Protein AF-A0A521XMN9-F1 (afdb_monomer)

Radius of gyration: 41.36 Å; Cα contacts (8 Å, |Δi|>4): 62; chains: 1; bounding box: 52×17×124 Å

Solvent-accessible surface area (backbone atoms only — not comparable to full-atom values): 5811 Å² total; per-residue (Å²): 137,85,86,78,84,46,33,96,87,76,56,45,61,56,48,79,50,74,57,92,71,47,34,33,37,36,22,81,90,74,69,50,69,44,80,48,78,55,79,76,73,74,74,74,76,71,81,79,80,78,79,81,66,79,78,72,80,76,96,73,84,74,94,75,92,82,88,90,76,88,88,86,87,88,87,82,92,82,136

pLDDT: mean 71.75, std 15.76, range [44.97, 93.81]

Foldseek 3Di:
DDDDPADPPPRADWDWDDDPQWIWTAGPPPRDIDTDDGPDPPPDPDPPPPPPPPPPDDPDDDDDDDDDDDDDDDDDDDD

Nearest PDB structures (foldseek):
  7fjj-assembly1_I  TM=6.493E-01  e=6.771E-01  Homo sapiens
  7aea-assembly1_I  TM=6.452E-01  e=9.917E-01  Homo sapiens
  7eu1-assembly1_I  TM=5.117E-01  e=1.279E+00  Arabidopsis thaliana
  4s36-assembly1_A  TM=3.049E-01  e=7.591E+00  Pseudomonas aeruginosa

Secondary structure (DSSP, 8-state):
-------TTTS--EEEEEETTEEEEEETTT--EEEEPPPPPPPP-----------PPPS--------------------

Structure (mmCIF, N/CA/C/O backbone):
data_AF-A0A521XMN9-F1
#
_entry.id   AF-A0A521XMN9-F1
#
loop_
_atom_site.group_PDB
_atom_site.id
_atom_site.type_symbol
_atom_site.label_atom_id
_atom_site.label_alt_id
_atom_site.label_comp_id
_atom_site.label_asym_id
_atom_site.label_entity_id
_atom_site.label_seq_id
_atom_site.pdbx_PDB_ins_code
_atom_site.Cartn_x
_atom_site.Cartn_y
_atom_site.Cartn_z
_atom_site.occupancy
_atom_site.B_iso_or_equiv
_atom_site.auth_seq_id
_atom_site.auth_comp_id
_atom_site.auth_asym_id
_atom_site.auth_atom_id
_atom_site.pdbx_PDB_model_num
ATOM 1 N N . MET A 1 1 ? -12.533 2.362 -8.922 1.00 44.97 1 MET A N 1
ATOM 2 C CA . MET A 1 1 ? -12.579 1.985 -7.489 1.00 44.97 1 MET A CA 1
ATOM 3 C C . MET A 1 1 ? -11.266 2.392 -6.844 1.00 44.97 1 MET A C 1
ATOM 5 O O . MET A 1 1 ? -10.246 2.291 -7.515 1.00 44.97 1 MET A O 1
ATOM 9 N N . LEU A 1 2 ? -11.277 2.859 -5.593 1.00 58.44 2 LEU A N 1
ATOM 10 C CA . LEU A 1 2 ? -10.069 3.272 -4.872 1.00 58.44 2 LEU A CA 1
ATOM 11 C C . LEU A 1 2 ? -9.686 2.182 -3.858 1.00 58.44 2 LEU A C 1
ATOM 13 O O . LEU A 1 2 ? -10.438 1.927 -2.923 1.00 58.44 2 LEU A O 1
ATOM 17 N N . VAL A 1 3 ? -8.545 1.515 -4.053 1.00 58.94 3 VAL A N 1
ATOM 18 C CA . VAL A 1 3 ? -8.084 0.442 -3.152 1.00 58.94 3 VAL A CA 1
ATOM 19 C C . VAL A 1 3 ? -7.212 1.047 -2.054 1.00 58.94 3 VAL A C 1
ATOM 21 O O . VAL A 1 3 ? -6.002 1.208 -2.217 1.00 58.94 3 VAL A O 1
ATOM 24 N N . LEU A 1 4 ? -7.842 1.402 -0.934 1.00 65.25 4 LEU A N 1
ATOM 25 C CA . LEU A 1 4 ? -7.151 1.876 0.264 1.00 65.25 4 LEU A CA 1
ATOM 26 C C . LEU A 1 4 ? -6.365 0.725 0.908 1.00 65.25 4 LEU A C 1
ATOM 28 O O . LEU A 1 4 ? -6.923 -0.329 1.211 1.00 65.25 4 LEU A O 1
ATOM 32 N N . LYS A 1 5 ? -5.064 0.923 1.143 1.00 71.50 5 LYS A N 1
ATOM 33 C CA . LYS A 1 5 ? -4.206 -0.060 1.824 1.00 71.50 5 LYS A CA 1
ATOM 34 C C . LYS A 1 5 ? -4.295 0.089 3.346 1.00 71.50 5 LYS A C 1
ATOM 36 O O . LYS A 1 5 ? -3.321 0.481 3.975 1.00 71.50 5 LYS A O 1
ATOM 41 N N . GLY A 1 6 ? -5.466 -0.212 3.909 1.00 84.44 6 GLY A N 1
ATOM 42 C CA . GLY A 1 6 ? -5.677 -0.312 5.359 1.00 84.44 6 GLY A CA 1
ATOM 43 C C . GLY A 1 6 ? -5.017 -1.554 5.976 1.00 84.44 6 GLY A C 1
ATOM 44 O O . GLY A 1 6 ? -4.551 -2.452 5.267 1.00 84.44 6 GLY A O 1
ATOM 45 N N . CYS A 1 7 ? -4.954 -1.614 7.307 1.00 89.94 7 CYS A N 1
ATOM 46 C CA . CYS A 1 7 ? -4.238 -2.673 8.022 1.00 89.94 7 CYS A CA 1
ATOM 47 C C . CYS A 1 7 ? -4.851 -4.070 7.782 1.00 89.94 7 CYS A C 1
ATOM 49 O O . CYS A 1 7 ? -6.055 -4.236 7.965 1.00 89.94 7 CYS A O 1
ATOM 51 N N . PRO A 1 8 ? -4.059 -5.123 7.487 1.00 88.19 8 PRO A N 1
ATOM 52 C CA . PRO A 1 8 ? -4.586 -6.480 7.300 1.00 88.19 8 PRO A CA 1
ATOM 53 C C . PRO A 1 8 ? -5.094 -7.153 8.591 1.00 88.19 8 PRO A C 1
ATOM 55 O O . PRO A 1 8 ? -5.596 -8.269 8.518 1.00 88.19 8 PRO A O 1
ATOM 58 N N . ARG A 1 9 ? -4.943 -6.520 9.768 1.00 87.94 9 ARG A N 1
ATOM 59 C CA . ARG A 1 9 ? -5.473 -7.017 11.055 1.00 87.94 9 ARG A CA 1
ATOM 60 C C . ARG A 1 9 ? -6.721 -6.281 11.544 1.00 87.94 9 ARG A C 1
ATOM 62 O O . ARG A 1 9 ? -7.608 -6.925 12.086 1.00 87.94 9 ARG A O 1
ATOM 69 N N . CYS A 1 10 ? -6.771 -4.957 11.406 1.00 92.06 10 CYS A N 1
ATOM 70 C CA . CYS A 1 10 ? -7.845 -4.124 11.969 1.00 92.06 10 CYS A CA 1
ATOM 71 C C . CYS A 1 10 ? -8.435 -3.102 10.983 1.00 92.06 10 CYS A C 1
ATOM 73 O O . CYS A 1 10 ? -9.240 -2.271 11.387 1.00 92.06 10 CYS A O 1
ATOM 75 N N . HIS A 1 11 ? -8.006 -3.116 9.716 1.00 89.12 11 HIS A N 1
ATOM 76 C CA . HIS A 1 11 ? -8.359 -2.167 8.647 1.00 89.12 11 HIS A CA 1
ATOM 77 C C . HIS A 1 11 ? -8.041 -0.681 8.890 1.00 89.12 11 HIS A C 1
ATOM 79 O O . HIS A 1 11 ? -8.111 0.099 7.944 1.00 89.12 11 HIS A O 1
ATOM 85 N N . GLY A 1 12 ? -7.596 -0.315 10.093 1.00 89.00 12 GLY A N 1
ATOM 86 C CA . GLY A 1 12 ? -7.134 1.021 10.455 1.00 89.00 12 GLY A CA 1
ATOM 87 C C . GLY A 1 12 ? -5.813 1.456 9.813 1.00 89.00 12 GLY A C 1
ATOM 88 O O . GLY A 1 12 ? -5.213 0.736 9.006 1.00 89.00 12 GLY A O 1
ATOM 89 N N . ASP A 1 13 ? -5.362 2.648 10.194 1.00 88.44 13 ASP A N 1
ATOM 90 C CA . ASP A 1 13 ? -4.293 3.386 9.516 1.00 88.44 13 ASP A CA 1
ATOM 91 C C 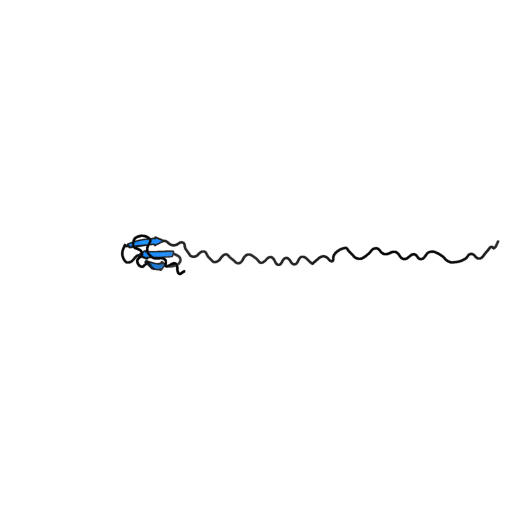. ASP A 1 13 ? -2.905 2.748 9.663 1.00 88.44 13 ASP A C 1
ATOM 93 O O . ASP A 1 13 ? -2.557 2.200 10.716 1.00 88.44 13 ASP A O 1
ATOM 97 N N . LEU A 1 14 ? -2.075 2.874 8.619 1.00 90.44 14 LEU A N 1
ATOM 98 C CA . LEU A 1 14 ? -0.641 2.583 8.679 1.00 90.44 14 LEU A CA 1
ATOM 99 C C . LEU A 1 14 ? 0.171 3.857 8.458 1.00 90.44 14 LEU A C 1
ATOM 101 O O . LEU A 1 14 ? 0.030 4.531 7.439 1.00 90.44 14 LEU A O 1
ATOM 105 N N . LEU A 1 15 ? 1.102 4.110 9.371 1.00 90.75 15 LEU A N 1
ATOM 106 C CA . LEU A 1 15 ? 2.183 5.061 9.181 1.00 90.75 15 LEU A CA 1
ATOM 107 C C . LEU A 1 15 ? 3.278 4.413 8.321 1.00 90.75 15 LEU A C 1
ATOM 109 O O . LEU A 1 15 ? 3.739 3.313 8.633 1.00 90.75 15 LEU A O 1
ATOM 113 N N . LEU A 1 16 ? 3.711 5.092 7.256 1.00 90.44 16 LEU A N 1
ATOM 114 C CA . LEU A 1 16 ? 4.901 4.722 6.488 1.00 90.44 16 LEU A CA 1
ATOM 115 C C . LEU A 1 16 ? 6.131 5.391 7.114 1.00 90.44 16 LEU A C 1
ATOM 117 O O . LEU A 1 16 ? 6.269 6.610 7.064 1.00 90.44 16 LEU A O 1
ATOM 121 N N . THR A 1 17 ? 7.033 4.590 7.671 1.0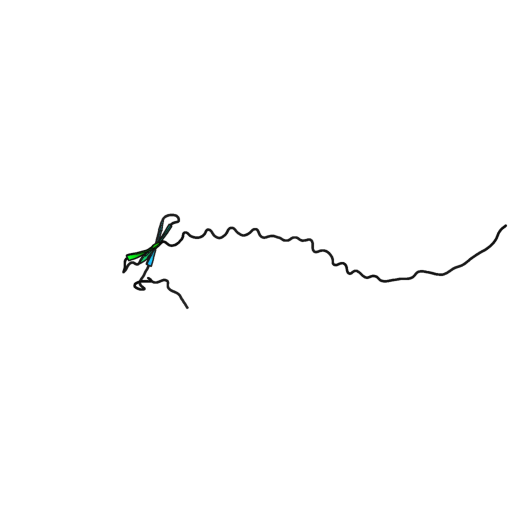0 88.56 17 THR A N 1
ATOM 122 C CA . THR A 1 17 ? 8.340 5.016 8.177 1.00 88.56 17 THR A CA 1
ATOM 123 C C . THR A 1 17 ? 9.433 4.683 7.164 1.00 88.56 17 THR A C 1
ATOM 125 O O . THR A 1 17 ? 9.495 3.569 6.645 1.00 88.56 17 THR A O 1
ATOM 128 N N . THR A 1 18 ? 10.300 5.650 6.867 1.00 90.56 18 THR A N 1
ATOM 129 C CA . THR A 1 18 ? 11.395 5.520 5.891 1.00 90.56 18 THR A CA 1
ATOM 130 C C . THR A 1 18 ? 12.715 5.915 6.541 1.00 90.56 18 THR A C 1
ATOM 132 O O . THR A 1 18 ?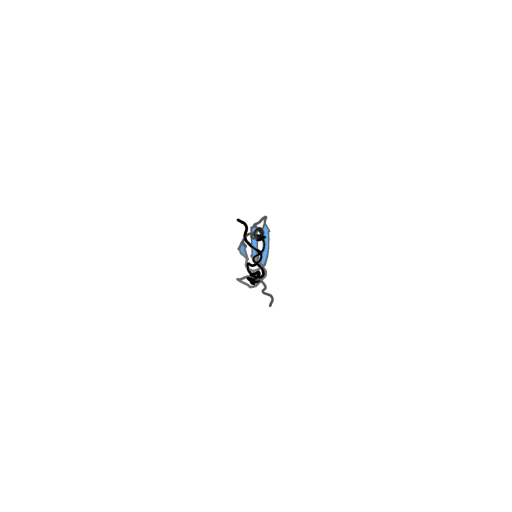 12.798 7.000 7.117 1.00 90.56 18 THR A O 1
ATOM 135 N N . TYR A 1 19 ? 13.736 5.067 6.447 1.00 85.69 19 TYR A N 1
ATOM 136 C CA . TYR A 1 19 ? 15.049 5.297 7.042 1.00 85.69 19 TYR A CA 1
ATOM 137 C C . TYR A 1 19 ? 16.140 4.900 6.044 1.00 85.69 19 TYR A C 1
ATOM 139 O O . TYR A 1 19 ? 16.327 3.720 5.759 1.00 85.69 19 TYR A O 1
ATOM 147 N N . MET A 1 20 ? 16.839 5.892 5.485 1.00 87.38 20 MET A N 1
ATOM 148 C CA . MET A 1 20 ? 17.691 5.715 4.300 1.00 87.38 20 MET A CA 1
ATOM 149 C C . MET A 1 20 ? 16.906 5.017 3.165 1.00 87.38 20 MET A C 1
ATOM 151 O O . MET A 1 20 ? 15.848 5.518 2.778 1.00 87.38 20 MET A O 1
ATOM 155 N N . ASP A 1 21 ? 17.380 3.881 2.646 1.00 82.88 21 ASP A N 1
ATOM 156 C CA . ASP A 1 21 ? 16.683 3.083 1.623 1.00 82.88 21 ASP A CA 1
ATOM 157 C C . ASP A 1 21 ? 15.597 2.142 2.196 1.00 82.88 21 ASP A C 1
ATOM 159 O O . ASP A 1 21 ? 14.714 1.689 1.455 1.00 82.88 21 ASP A O 1
ATOM 163 N N . ASP A 1 22 ? 15.633 1.858 3.504 1.00 85.31 22 ASP A N 1
ATOM 164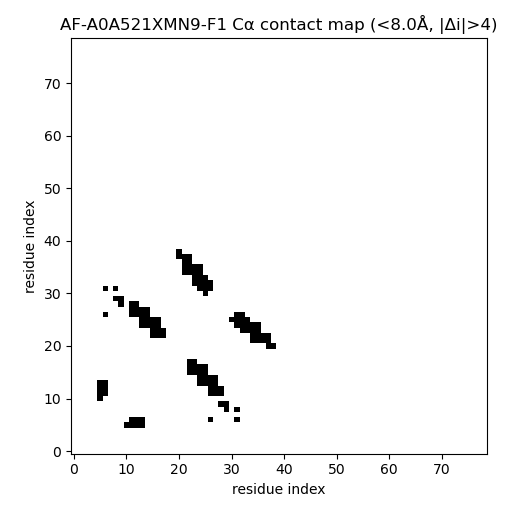 C CA . ASP A 1 22 ? 14.696 0.954 4.171 1.00 85.31 22 ASP A CA 1
ATOM 165 C C . ASP A 1 22 ? 13.350 1.626 4.437 1.00 85.31 22 ASP A C 1
ATOM 167 O O . ASP A 1 22 ? 13.247 2.800 4.809 1.00 85.31 22 ASP A O 1
ATOM 171 N N . ARG A 1 23 ? 12.269 0.863 4.254 1.00 90.44 23 ARG A N 1
ATOM 172 C CA . ARG A 1 23 ? 10.900 1.364 4.419 1.00 90.44 23 ARG A CA 1
ATOM 173 C C . ARG A 1 23 ? 10.038 0.335 5.123 1.00 90.44 23 ARG A C 1
ATOM 175 O O . ARG A 1 23 ? 10.064 -0.848 4.797 1.00 90.44 23 ARG A O 1
ATOM 182 N N . SER A 1 24 ? 9.224 0.790 6.058 1.00 91.06 24 SER A N 1
ATOM 183 C CA . SER A 1 24 ? 8.359 -0.053 6.875 1.00 91.06 24 SER A CA 1
A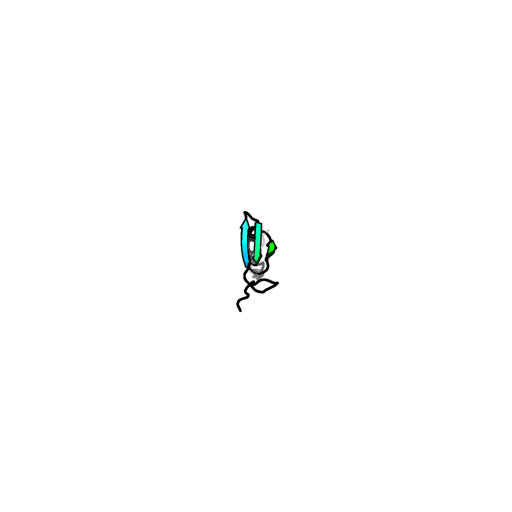TOM 184 C C . SER A 1 24 ? 7.009 0.617 7.098 1.00 91.06 24 SER A C 1
ATOM 186 O O . SER A 1 24 ? 6.894 1.838 7.106 1.00 91.06 24 SER A O 1
ATOM 188 N N . THR A 1 25 ? 5.960 -0.184 7.237 1.00 92.38 25 THR A N 1
ATOM 189 C CA . THR A 1 25 ? 4.598 0.294 7.499 1.00 92.38 25 THR A CA 1
ATOM 190 C C . THR A 1 25 ? 4.122 -0.246 8.834 1.00 92.38 25 THR A C 1
ATOM 192 O O . THR A 1 25 ? 4.067 -1.467 8.995 1.00 92.38 25 THR A O 1
ATOM 195 N N . ASN A 1 26 ? 3.756 0.648 9.752 1.00 92.31 26 ASN A N 1
ATOM 196 C CA . ASN A 1 26 ? 3.357 0.325 11.120 1.00 92.31 26 ASN A CA 1
ATOM 197 C C . ASN A 1 26 ? 1.919 0.795 11.376 1.00 92.31 26 ASN A C 1
ATOM 199 O O . ASN A 1 26 ? 1.610 1.971 11.191 1.00 92.31 26 ASN A O 1
ATOM 203 N N . CYS A 1 27 ? 1.033 -0.103 11.807 1.00 93.50 27 CYS A N 1
ATOM 204 C CA . CYS A 1 27 ? -0.345 0.251 12.147 1.00 93.50 27 CYS A CA 1
ATOM 205 C C . CYS A 1 27 ? -0.450 0.848 13.553 1.00 93.50 27 CYS A C 1
ATOM 207 O O . CYS A 1 27 ? -0.051 0.210 14.530 1.00 93.50 27 CYS A O 1
ATOM 209 N N . LEU A 1 28 ? -1.050 2.037 13.652 1.00 90.06 28 LEU A N 1
ATOM 210 C CA . LEU A 1 28 ? -1.131 2.814 14.893 1.00 90.06 28 LEU A CA 1
ATOM 211 C C . LEU A 1 28 ? -2.043 2.176 15.956 1.00 90.06 28 LEU A C 1
ATOM 213 O O . LEU A 1 28 ? -1.797 2.344 17.145 1.00 90.06 28 LEU A O 1
ATOM 217 N N . GLN A 1 29 ? -3.068 1.418 15.550 1.00 91.56 29 GLN A N 1
ATOM 218 C CA . GLN A 1 29 ? -4.062 0.845 16.474 1.00 91.56 29 GLN A CA 1
ATOM 219 C C . GLN A 1 29 ? -3.728 -0.568 16.973 1.00 91.56 29 GLN A C 1
ATOM 221 O O . GLN A 1 29 ? -4.226 -0.968 18.019 1.00 91.56 29 GLN A O 1
ATOM 226 N N . CYS A 1 30 ? -2.925 -1.349 16.240 1.00 93.81 30 CYS A N 1
ATOM 227 C CA . CYS A 1 30 ? -2.645 -2.749 16.596 1.00 93.81 30 CYS A CA 1
ATOM 228 C C . CYS A 1 30 ? -1.159 -3.145 16.540 1.00 93.81 30 CYS A C 1
ATOM 230 O O . CYS A 1 30 ? -0.845 -4.337 16.580 1.00 93.81 30 CYS A O 1
ATOM 232 N N . GLY A 1 31 ? -0.247 -2.184 16.352 1.00 90.12 31 GLY A N 1
ATOM 233 C CA . GLY A 1 31 ? 1.200 -2.423 16.309 1.00 90.12 31 GLY A CA 1
ATOM 234 C C . GLY A 1 31 ? 1.681 -3.325 15.164 1.00 90.12 31 GLY A C 1
ATOM 235 O O . GLY A 1 31 ? 2.809 -3.807 15.205 1.00 90.12 31 GLY A O 1
ATOM 236 N N . TYR A 1 32 ? 0.849 -3.595 14.148 1.00 91.81 32 TYR A N 1
ATOM 237 C CA . TYR A 1 32 ? 1.245 -4.423 13.005 1.00 91.81 32 TYR A CA 1
ATOM 238 C C . TYR A 1 32 ? 2.329 -3.710 12.196 1.00 91.81 32 TYR A C 1
ATOM 240 O O . TYR A 1 32 ? 2.034 -2.732 11.510 1.00 91.81 32 TYR A O 1
ATOM 248 N N . SER A 1 33 ? 3.558 -4.213 12.269 1.00 91.50 33 SER A N 1
ATOM 249 C CA . SER A 1 33 ? 4.695 -3.755 11.479 1.00 91.50 33 SER A CA 1
ATOM 250 C C . SER A 1 33 ? 4.952 -4.680 10.288 1.00 91.50 33 SER A C 1
ATOM 252 O O . SER A 1 33 ? 4.768 -5.898 10.352 1.00 91.50 33 SER A O 1
ATOM 254 N N . ARG A 1 34 ? 5.394 -4.095 9.173 1.00 90.56 34 ARG A N 1
ATOM 255 C CA . ARG A 1 34 ? 5.862 -4.830 7.993 1.00 90.56 34 ARG A CA 1
ATOM 256 C C . ARG A 1 34 ? 6.958 -4.048 7.282 1.00 90.56 34 ARG A C 1
ATOM 258 O O . ARG A 1 34 ? 6.740 -2.900 6.906 1.00 90.56 34 ARG A O 1
ATOM 265 N N . ALA A 1 35 ? 8.096 -4.689 7.029 1.00 89.88 35 ALA A N 1
ATOM 266 C CA . ALA A 1 35 ? 9.084 -4.180 6.083 1.00 89.88 35 ALA A CA 1
ATOM 267 C C . ALA A 1 35 ? 8.515 -4.222 4.653 1.00 89.88 35 ALA A C 1
ATOM 269 O O . ALA A 1 35 ? 7.966 -5.237 4.208 1.00 89.88 35 ALA A O 1
ATOM 270 N N . LEU A 1 36 ? 8.634 -3.107 3.938 1.00 88.25 36 LEU A N 1
ATOM 271 C CA . LEU A 1 36 ? 8.438 -3.039 2.497 1.00 88.25 36 LEU A CA 1
ATOM 272 C C . LEU A 1 36 ? 9.787 -3.285 1.814 1.00 88.25 36 LEU A C 1
ATOM 274 O O . LEU A 1 36 ? 10.812 -2.867 2.349 1.00 88.25 36 LEU A O 1
ATOM 278 N N . PRO A 1 37 ? 9.818 -3.898 0.619 1.00 83.19 37 PRO A N 1
ATOM 279 C CA . PRO A 1 37 ? 11.054 -3.956 -0.143 1.00 83.19 37 PRO A CA 1
ATOM 280 C C . PRO A 1 37 ? 11.571 -2.535 -0.453 1.00 83.19 37 PRO A C 1
ATOM 282 O O . PRO A 1 37 ? 10.760 -1.604 -0.651 1.00 83.19 37 PRO A O 1
ATOM 285 N N . PRO A 1 38 ? 12.904 -2.356 -0.544 1.00 78.00 38 PRO A N 1
ATOM 286 C CA . PRO A 1 38 ? 13.487 -1.114 -1.035 1.00 78.00 38 PRO A CA 1
ATOM 287 C C . PRO A 1 38 ? 12.900 -0.788 -2.416 1.00 78.00 38 PRO A C 1
ATOM 289 O O . PRO A 1 38 ? 12.460 -1.691 -3.141 1.00 78.00 38 PRO A O 1
ATOM 292 N N . PRO A 1 39 ? 12.810 0.498 -2.794 1.00 71.19 39 PRO A N 1
ATOM 293 C CA . PRO A 1 39 ? 12.316 0.852 -4.112 1.00 71.19 39 PRO A CA 1
ATOM 294 C C . PRO A 1 39 ? 13.244 0.223 -5.152 1.00 71.19 39 PRO A C 1
ATOM 296 O O . PRO A 1 39 ? 14.425 0.560 -5.209 1.00 71.19 39 PRO A O 1
ATOM 299 N N . ALA A 1 40 ? 12.712 -0.687 -5.973 1.00 70.88 40 ALA A N 1
ATOM 300 C CA . ALA A 1 40 ? 13.444 -1.185 -7.127 1.00 70.88 40 ALA A CA 1
ATOM 301 C C . ALA A 1 40 ? 13.904 0.034 -7.933 1.00 70.88 40 ALA A C 1
ATOM 303 O O . ALA A 1 40 ? 13.068 0.821 -8.395 1.00 70.88 40 ALA A O 1
ATOM 304 N N . ARG A 1 41 ? 15.227 0.221 -8.037 1.00 68.44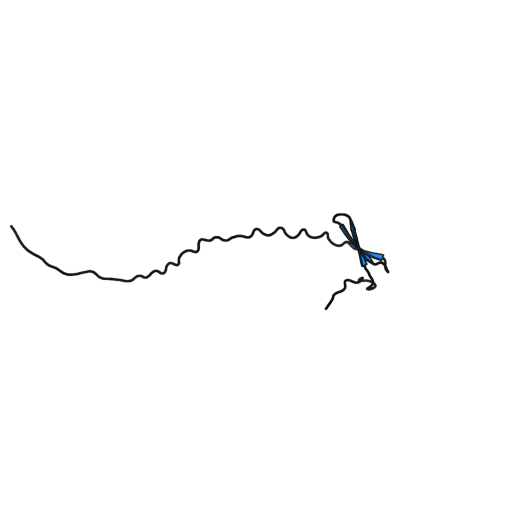 41 ARG A N 1
ATOM 305 C CA . ARG A 1 41 ? 15.811 1.266 -8.883 1.00 68.44 41 ARG A CA 1
ATOM 306 C C . ARG A 1 41 ? 15.184 1.076 -10.258 1.00 68.44 41 ARG A C 1
ATOM 308 O O . ARG A 1 41 ? 15.210 -0.044 -10.769 1.00 68.44 41 ARG A O 1
ATOM 315 N N . LYS A 1 42 ? 14.514 2.119 -10.771 1.00 68.00 42 LYS A N 1
ATOM 316 C CA . LYS A 1 42 ? 13.759 2.044 -12.033 1.00 68.00 42 LYS A CA 1
ATOM 317 C C . LYS A 1 42 ? 14.670 1.379 -13.055 1.00 68.00 42 LYS A C 1
ATOM 319 O O . LYS A 1 42 ? 15.781 1.877 -13.224 1.00 68.00 42 LYS A O 1
ATOM 324 N N . ALA A 1 43 ? 14.222 0.256 -13.624 1.00 63.50 43 ALA A N 1
ATOM 325 C CA . ALA A 1 43 ? 15.052 -0.569 -14.492 1.00 63.50 43 ALA A CA 1
ATOM 326 C C . ALA A 1 43 ? 15.779 0.332 -15.490 1.00 63.50 43 ALA A C 1
ATOM 328 O O . ALA A 1 43 ? 15.136 1.155 -16.149 1.00 63.50 43 ALA A O 1
ATOM 329 N N . GLU A 1 44 ? 17.108 0.222 -15.499 1.00 64.81 44 GLU A N 1
ATOM 330 C CA . GLU A 1 44 ? 17.973 1.040 -16.340 1.00 64.81 44 GLU A CA 1
ATOM 331 C C . GLU A 1 44 ? 17.440 0.958 -17.774 1.00 64.81 44 GLU A C 1
ATOM 333 O O . GLU A 1 44 ? 17.117 -0.153 -18.214 1.00 64.81 44 GLU A O 1
ATOM 338 N N . PRO A 1 45 ? 17.199 2.099 -18.451 1.00 67.56 45 PRO A N 1
ATOM 339 C CA . PRO A 1 45 ? 16.443 2.103 -19.692 1.00 67.56 45 PRO A CA 1
ATOM 340 C C . PRO A 1 45 ? 17.139 1.181 -20.685 1.00 67.56 45 PRO A C 1
ATOM 342 O O . PRO A 1 45 ? 18.269 1.457 -21.089 1.00 67.56 45 PRO A O 1
ATOM 345 N N . LEU A 1 46 ? 16.466 0.074 -21.026 1.00 68.25 46 LEU A N 1
ATOM 346 C CA . LEU A 1 46 ? 16.998 -0.934 -21.938 1.00 68.25 46 LEU A CA 1
ATOM 347 C C . LEU A 1 46 ? 17.533 -0.212 -23.177 1.00 68.25 46 LEU A C 1
ATOM 349 O O . LEU A 1 46 ? 16.806 0.635 -23.711 1.00 68.25 46 LEU A O 1
ATOM 353 N N . PRO A 1 47 ? 18.778 -0.491 -23.608 1.00 68.62 47 PRO A N 1
ATOM 354 C CA . PRO A 1 47 ? 19.381 0.230 -24.715 1.00 68.62 47 PRO A CA 1
ATOM 355 C C . PRO A 1 47 ? 18.454 0.102 -25.917 1.00 68.62 47 PRO A C 1
ATOM 357 O O . PRO A 1 47 ? 18.177 -1.005 -26.382 1.00 68.62 47 PRO A O 1
ATOM 360 N N . ILE A 1 48 ? 17.923 1.241 -26.367 1.00 65.81 48 ILE A N 1
ATOM 361 C CA . ILE A 1 48 ? 17.002 1.281 -27.496 1.00 65.81 48 ILE A CA 1
ATOM 362 C C . ILE A 1 48 ? 17.829 0.874 -28.710 1.00 65.81 48 ILE A C 1
ATOM 364 O O . ILE A 1 48 ? 18.632 1.662 -29.210 1.00 65.81 48 ILE A O 1
ATOM 368 N N . ALA A 1 49 ? 17.668 -0.375 -29.141 1.00 64.94 49 ALA A N 1
ATOM 369 C CA . ALA A 1 49 ? 18.253 -0.865 -30.371 1.00 64.94 49 ALA A CA 1
ATOM 370 C C . ALA A 1 49 ? 17.592 -0.107 -31.526 1.00 64.94 49 ALA A C 1
ATOM 372 O O . ALA A 1 49 ? 16.491 -0.430 -31.969 1.00 64.94 49 ALA A O 1
ATOM 373 N N . PHE A 1 50 ? 18.248 0.962 -31.969 1.00 59.75 50 PHE A N 1
ATOM 374 C CA . PHE A 1 50 ? 17.944 1.586 -33.243 1.00 59.75 50 PHE A CA 1
ATOM 375 C C . PHE A 1 50 ? 18.474 0.650 -34.327 1.00 59.75 50 PHE A C 1
ATOM 377 O O . PHE A 1 50 ? 19.621 0.772 -34.755 1.00 59.75 50 PHE A O 1
ATOM 384 N N . ASP A 1 51 ? 17.636 -0.310 -34.724 1.00 66.94 51 ASP A N 1
ATOM 385 C CA . ASP A 1 51 ? 17.858 -1.179 -35.877 1.00 66.94 51 ASP A CA 1
ATOM 386 C C . ASP A 1 51 ? 17.812 -0.348 -37.170 1.00 66.94 51 ASP A C 1
ATOM 388 O O . ASP A 1 51 ? 16.848 -0.386 -37.939 1.00 66.94 51 ASP A O 1
ATOM 392 N N . ASP A 1 52 ? 18.878 0.415 -37.419 1.00 62.19 52 ASP A N 1
ATOM 393 C CA . ASP A 1 52 ? 19.174 1.025 -38.714 1.00 62.19 52 ASP A CA 1
ATOM 394 C C . ASP A 1 52 ? 19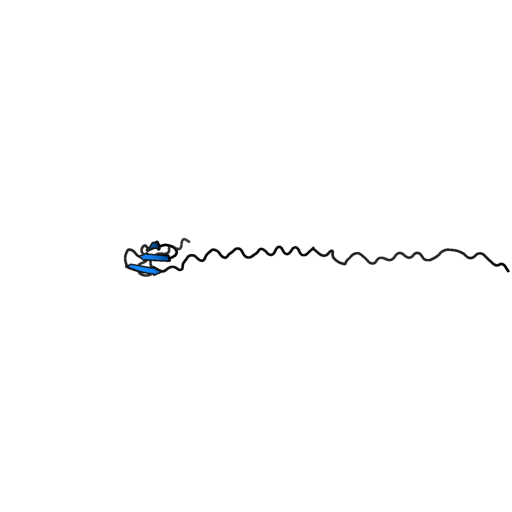.631 -0.076 -39.690 1.00 62.19 52 ASP A C 1
ATOM 396 O O . ASP A 1 52 ? 20.761 -0.087 -40.176 1.00 62.19 52 ASP A O 1
ATOM 400 N N . GLU A 1 53 ? 18.767 -1.070 -39.957 1.00 64.50 53 GLU A N 1
ATOM 401 C CA . GLU A 1 53 ? 18.980 -1.937 -41.115 1.00 64.50 53 GLU A CA 1
ATOM 402 C C . GLU A 1 53 ? 18.665 -1.109 -42.372 1.00 64.50 53 GLU A C 1
ATOM 404 O O . GLU A 1 53 ? 17.503 -0.733 -42.587 1.00 64.50 53 GLU A O 1
ATOM 409 N N . PRO A 1 54 ? 19.655 -0.836 -43.248 1.00 62.97 54 PRO A N 1
ATOM 410 C CA . PRO A 1 54 ? 19.422 -0.074 -44.463 1.00 62.97 54 PRO A CA 1
ATOM 411 C C . PRO A 1 54 ? 18.447 -0.841 -45.358 1.00 62.97 54 PRO A C 1
ATOM 413 O O . PRO A 1 54 ? 18.781 -1.868 -45.954 1.00 62.97 54 PRO A O 1
ATOM 416 N N . ARG A 1 55 ? 17.218 -0.318 -45.425 1.00 60.03 55 ARG A N 1
ATOM 417 C CA . ARG A 1 55 ? 16.021 -0.913 -46.035 1.00 60.03 55 ARG A CA 1
ATOM 418 C C . ARG A 1 55 ? 16.266 -1.348 -47.484 1.00 60.03 55 ARG A C 1
ATOM 420 O O . ARG A 1 55 ? 16.035 -0.580 -48.419 1.00 60.03 55 ARG A O 1
ATOM 427 N N . ARG A 1 56 ? 16.737 -2.588 -47.663 1.00 63.66 56 ARG A N 1
ATOM 428 C CA . ARG A 1 56 ? 17.249 -3.116 -48.939 1.00 63.66 56 ARG A CA 1
ATOM 429 C C . ARG A 1 56 ? 16.220 -2.913 -50.062 1.00 63.66 56 ARG A C 1
ATOM 431 O O . ARG A 1 56 ? 15.126 -3.477 -49.969 1.00 63.66 56 ARG A O 1
ATOM 438 N N . PRO A 1 57 ? 16.533 -2.142 -51.124 1.00 54.56 57 PRO A N 1
ATOM 439 C CA . PRO A 1 57 ? 15.606 -1.934 -52.231 1.00 54.56 57 PRO A CA 1
ATOM 440 C C . PRO A 1 57 ? 15.196 -3.268 -52.862 1.00 54.56 57 PRO A C 1
ATOM 442 O O . PRO A 1 57 ? 16.040 -4.066 -53.269 1.00 54.56 57 PRO A O 1
ATOM 445 N N . GLY A 1 58 ? 13.888 -3.531 -52.913 1.00 51.31 58 GLY A N 1
ATOM 446 C CA . GLY A 1 58 ? 13.361 -4.834 -53.314 1.00 51.31 58 GLY A CA 1
ATOM 447 C C . GLY A 1 58 ? 13.737 -5.216 -54.750 1.00 51.31 58 GLY A C 1
ATOM 448 O O . GLY A 1 58 ? 13.500 -4.453 -55.686 1.00 51.31 58 GLY A O 1
ATOM 449 N N . LEU A 1 59 ? 14.260 -6.433 -54.930 1.00 63.16 59 LEU A N 1
ATOM 450 C CA . LEU A 1 59 ? 14.721 -7.005 -56.204 1.00 63.16 59 LEU A CA 1
ATOM 451 C C . LEU A 1 59 ? 13.561 -7.296 -57.190 1.00 63.16 59 LEU A C 1
ATOM 453 O O . LEU A 1 59 ? 13.270 -8.450 -57.503 1.00 63.16 59 LEU A O 1
ATOM 457 N N . ARG A 1 60 ? 12.845 -6.265 -57.663 1.00 61.25 60 ARG A N 1
ATOM 458 C CA . ARG A 1 60 ? 11.701 -6.394 -58.594 1.00 61.25 60 ARG A CA 1
ATOM 459 C C . ARG A 1 60 ? 11.628 -5.270 -59.640 1.00 61.25 60 ARG A C 1
ATOM 461 O O . ARG A 1 60 ? 10.603 -4.610 -59.785 1.00 61.25 60 ARG A O 1
ATOM 468 N N . ALA A 1 61 ? 12.685 -5.115 -60.440 1.00 53.84 61 ALA A N 1
ATOM 469 C CA . ALA A 1 61 ? 12.740 -4.178 -61.571 1.00 53.84 61 ALA A CA 1
ATOM 470 C C . ALA A 1 61 ? 12.856 -4.884 -62.945 1.00 53.84 61 ALA A C 1
ATOM 472 O O . ALA A 1 61 ? 13.838 -4.735 -63.657 1.00 53.84 61 ALA A O 1
ATOM 473 N N . ARG A 1 62 ? 11.799 -5.626 -63.312 1.00 52.56 62 ARG A N 1
ATOM 474 C CA . ARG A 1 62 ? 11.372 -5.950 -64.697 1.00 52.56 62 ARG A CA 1
ATOM 475 C C . ARG A 1 62 ? 12.426 -6.475 -65.695 1.00 52.56 62 ARG A C 1
ATOM 477 O O . ARG A 1 62 ? 13.070 -5.712 -66.408 1.00 52.56 62 ARG A O 1
ATOM 484 N N .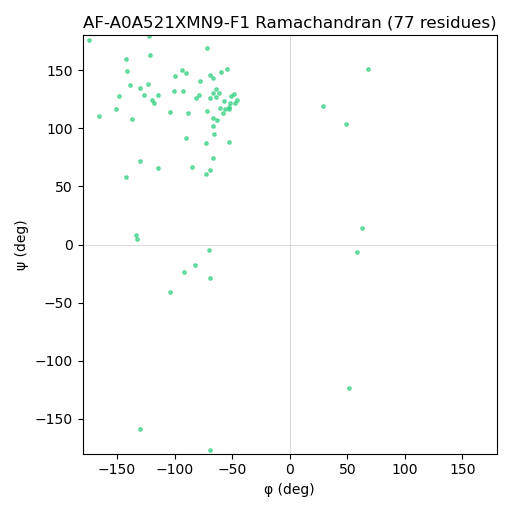 ALA A 1 63 ? 12.391 -7.786 -65.941 1.00 53.59 63 ALA A N 1
ATOM 485 C CA . ALA A 1 63 ? 12.753 -8.307 -67.259 1.00 53.59 63 ALA A CA 1
ATOM 486 C C . ALA A 1 63 ? 11.754 -7.794 -68.320 1.00 53.59 63 ALA A C 1
ATOM 488 O O . ALA A 1 63 ? 10.543 -7.957 -68.159 1.00 53.59 63 ALA A O 1
ATOM 489 N N . ALA A 1 64 ? 12.249 -7.191 -69.403 1.00 54.38 64 ALA A N 1
ATOM 490 C CA . ALA A 1 64 ? 11.450 -6.806 -70.567 1.00 54.38 64 ALA A CA 1
ATOM 491 C C . ALA A 1 64 ? 12.320 -6.821 -71.835 1.00 54.38 64 ALA A C 1
ATOM 493 O O . ALA A 1 64 ? 13.277 -6.060 -71.950 1.00 54.38 64 ALA A O 1
ATOM 494 N N . MET A 1 65 ? 11.994 -7.689 -72.798 1.00 48.69 65 MET A N 1
ATOM 495 C CA . MET A 1 65 ? 12.696 -7.735 -74.086 1.00 48.69 65 MET A CA 1
ATOM 496 C C . MET A 1 65 ? 12.457 -6.457 -74.899 1.00 48.69 65 MET A C 1
ATOM 498 O O . MET A 1 65 ? 11.311 -6.026 -75.035 1.00 48.69 65 MET A O 1
ATOM 502 N N . ARG A 1 66 ? 13.479 -5.995 -75.628 1.00 56.47 66 ARG A N 1
ATOM 503 C CA . ARG A 1 66 ? 13.285 -5.513 -77.005 1.00 56.47 66 ARG A CA 1
ATOM 504 C C . ARG A 1 66 ? 14.311 -6.160 -77.933 1.00 56.47 66 ARG A C 1
ATOM 506 O O . ARG A 1 66 ? 15.474 -6.309 -77.581 1.00 56.47 66 ARG A O 1
ATOM 513 N N . ARG A 1 67 ? 13.831 -6.619 -79.091 1.00 56.09 67 ARG A N 1
ATOM 514 C CA . ARG A 1 67 ? 14.623 -7.303 -80.122 1.00 56.09 67 ARG A CA 1
ATOM 515 C C . ARG A 1 67 ? 15.122 -6.271 -81.132 1.00 56.09 67 ARG A C 1
ATOM 517 O O . ARG A 1 67 ? 14.297 -5.530 -81.657 1.00 56.09 67 ARG A O 1
ATOM 524 N N . SER A 1 68 ? 16.408 -6.318 -81.469 1.00 53.81 68 SER A N 1
ATOM 525 C CA . SER A 1 68 ? 17.004 -5.538 -82.564 1.00 53.81 68 SER A CA 1
ATOM 526 C C . SER A 1 68 ? 17.826 -6.460 -83.467 1.00 53.81 68 SER A C 1
ATOM 528 O O . SER A 1 68 ? 19.051 -6.459 -83.433 1.00 53.81 68 SER A O 1
ATOM 530 N N . ALA A 1 69 ? 17.135 -7.305 -84.236 1.00 55.66 69 ALA A N 1
ATOM 531 C CA . ALA A 1 69 ? 17.733 -8.184 -85.240 1.00 55.66 69 ALA A CA 1
ATOM 532 C C . ALA A 1 69 ? 17.094 -7.916 -86.613 1.00 55.66 69 ALA A C 1
ATOM 534 O O . ALA A 1 69 ? 15.867 -7.841 -86.688 1.00 55.66 69 ALA A O 1
ATOM 535 N N . ARG A 1 70 ? 17.924 -7.877 -87.675 1.00 55.62 70 ARG A N 1
ATOM 536 C CA . ARG A 1 70 ? 17.615 -7.429 -89.064 1.00 55.62 70 ARG A CA 1
ATOM 537 C C . ARG A 1 70 ? 17.345 -5.915 -89.163 1.00 55.62 70 ARG A C 1
ATOM 539 O O . ARG A 1 70 ? 16.883 -5.326 -88.195 1.00 55.62 70 ARG A O 1
ATOM 546 N N . LEU A 1 71 ? 17.603 -5.216 -90.274 1.00 51.38 71 LEU A N 1
ATOM 547 C CA . LEU A 1 71 ? 18.118 -5.515 -91.640 1.00 51.38 71 LEU A CA 1
ATOM 548 C C . LEU A 1 71 ? 19.406 -4.645 -91.874 1.00 51.38 71 LEU A C 1
ATOM 550 O O . LEU A 1 71 ? 19.725 -3.885 -90.967 1.00 51.38 71 LEU A O 1
ATOM 554 N N . THR A 1 72 ? 20.221 -4.582 -92.948 1.00 55.66 72 THR A N 1
ATOM 555 C CA . THR A 1 72 ? 20.514 -5.228 -94.273 1.00 55.66 72 THR A CA 1
ATOM 556 C C . THR A 1 72 ? 21.803 -4.548 -94.830 1.00 55.66 72 THR A C 1
ATOM 558 O O . THR A 1 72 ? 22.171 -3.522 -94.256 1.00 55.66 72 THR A O 1
ATOM 561 N N . PRO A 1 73 ? 22.426 -4.928 -95.978 1.00 50.84 73 PRO A N 1
ATOM 562 C CA . PRO A 1 73 ? 22.410 -6.163 -96.788 1.00 50.84 73 PRO A CA 1
ATOM 563 C C . PRO A 1 73 ? 23.857 -6.663 -97.110 1.00 50.84 73 PRO A C 1
ATOM 565 O O . PRO A 1 73 ? 24.809 -6.289 -96.435 1.00 50.84 73 PRO A O 1
ATOM 568 N N . MET A 1 74 ? 24.037 -7.489 -98.154 1.00 51.78 74 MET A N 1
ATOM 569 C CA . MET A 1 74 ? 25.348 -7.806 -98.759 1.00 51.78 74 MET A CA 1
ATOM 570 C C . MET A 1 74 ? 25.679 -6.890 -99.954 1.00 51.78 74 MET A C 1
ATOM 572 O O . MET A 1 74 ? 24.779 -6.543 -100.717 1.00 51.78 74 MET A O 1
ATOM 576 N N . THR A 1 75 ? 26.970 -6.640 -100.196 1.00 59.91 75 THR A N 1
ATOM 577 C CA . THR A 1 75 ? 27.552 -6.157 -101.472 1.00 59.91 75 THR A CA 1
ATOM 578 C C . THR A 1 75 ? 28.920 -6.843 -101.728 1.00 59.91 75 THR 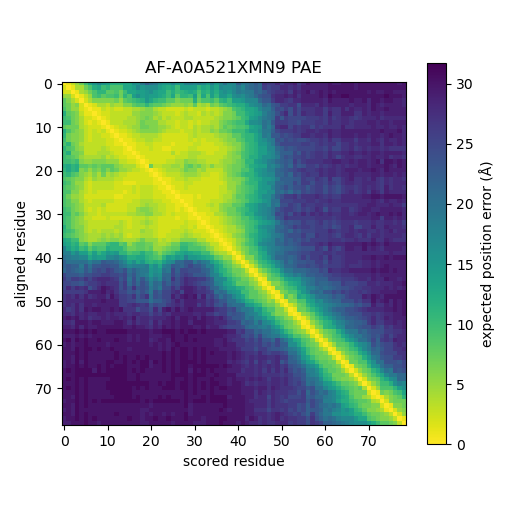A C 1
ATOM 580 O O . THR A 1 75 ? 29.447 -7.459 -100.798 1.00 59.91 75 THR A O 1
ATOM 583 N N . PRO A 1 76 ? 29.446 -6.901 -102.977 1.00 58.44 76 PRO A N 1
ATOM 584 C CA . PRO A 1 76 ? 30.072 -8.149 -103.448 1.00 58.44 76 PRO A CA 1
ATOM 585 C C . PRO A 1 76 ? 31.554 -8.106 -103.894 1.00 58.44 76 PRO A C 1
ATOM 587 O O . PRO A 1 76 ? 32.089 -7.067 -104.254 1.00 58.44 76 PRO A O 1
ATOM 590 N N . ARG A 1 77 ? 32.133 -9.319 -103.964 1.00 51.16 77 ARG A N 1
ATOM 591 C CA . ARG A 1 77 ? 33.190 -9.849 -104.868 1.00 51.16 77 ARG A CA 1
ATOM 592 C C . ARG A 1 77 ? 34.254 -8.903 -105.477 1.00 51.16 77 ARG A C 1
ATOM 594 O O . ARG A 1 77 ? 33.973 -8.169 -106.418 1.00 51.16 77 ARG A O 1
ATOM 601 N N . GLY A 1 78 ? 35.508 -9.198 -105.133 1.00 51.31 78 GLY A N 1
ATOM 602 C CA . GLY A 1 78 ? 36.723 -9.101 -105.964 1.00 51.31 78 GLY A CA 1
ATOM 603 C C . GLY A 1 78 ? 37.819 -9.896 -105.232 1.00 51.31 78 GLY A C 1
ATOM 604 O O . GLY A 1 78 ? 38.016 -9.636 -104.049 1.00 51.31 78 GLY A O 1
ATOM 605 N N . ALA A 1 79 ? 38.285 -11.051 -105.723 1.00 46.19 79 ALA A N 1
ATOM 606 C CA . ALA A 1 79 ? 39.101 -11.290 -106.926 1.00 46.19 79 ALA A CA 1
ATOM 607 C C . ALA A 1 79 ? 40.585 -11.020 -106.630 1.00 46.19 79 ALA A C 1
ATOM 609 O O . ALA A 1 79 ? 40.983 -9.840 -106.697 1.00 46.19 79 ALA A O 1
#

Mean predicted aligned error: 18.63 Å

Sequence (79 aa):
MLVLKGCPRCHGDLLLTTYMDDRSTNCLQCGYSRALPPPARKAEPLPIAFDDEPRRPGLRARAAMRRSARLTPMTPRGA